Protein AF-A0A7S1JRA8-F1 (afdb_monomer_lite)

Sequence (112 aa):
TKVAANHQHPHSRFDPGNRASLDKGISKVRKALVGFFNQFYSANAIKLSLIGPFPLDKLQKWVVQYFSPIPNRQIPLTHSYPVTPYEFGTLGIRYDVVPALKDVNRMLLYFP

Secondary structure (DSSP, 8-state):
--TTS-TTSGGGS--S--HHHH-S-HHHHHHHHHHHHHHH--GGG-------SS-HHHHHHHHHHHHTTS------S----SS-SS-GGG-S-------SSS----------

Structure (mmCIF, N/CA/C/O backbone):
data_AF-A0A7S1JRA8-F1
#
_entry.id   AF-A0A7S1JRA8-F1
#
loop_
_atom_site.group_PDB
_atom_site.id
_atom_site.type_symbol
_atom_site.label_atom_id
_atom_site.label_alt_id
_atom_site.label_comp_id
_atom_site.label_asym_id
_atom_site.label_entity_id
_atom_site.label_seq_id
_atom_site.pdbx_PDB_ins_code
_atom_site.Cartn_x
_atom_site.Cartn_y
_atom_site.Cartn_z
_atom_site.occupancy
_atom_site.B_iso_or_equiv
_atom_site.auth_seq_id
_atom_site.auth_comp_id
_atom_site.auth_asym_id
_atom_site.auth_atom_id
_atom_site.pdbx_PDB_model_num
ATOM 1 N N . THR A 1 1 ? 1.605 -6.642 -21.116 1.00 60.78 1 THR A N 1
ATOM 2 C CA . THR A 1 1 ? 0.638 -5.692 -20.525 1.00 60.78 1 THR A CA 1
ATOM 3 C C . THR A 1 1 ? 1.340 -4.542 -19.816 1.00 60.78 1 THR A C 1
ATOM 5 O O . THR A 1 1 ? 1.264 -3.448 -20.339 1.00 60.78 1 THR A O 1
ATOM 8 N N . LYS A 1 2 ? 2.119 -4.733 -18.737 1.00 75.38 2 LYS A N 1
ATOM 9 C CA . LYS A 1 2 ? 2.862 -3.607 -18.110 1.00 75.38 2 LYS A CA 1
ATOM 10 C C . LYS A 1 2 ? 3.993 -3.014 -18.960 1.00 75.38 2 LYS A C 1
ATOM 12 O O . LYS A 1 2 ? 4.089 -1.804 -19.071 1.00 75.38 2 LYS A O 1
ATOM 17 N N . VAL A 1 3 ? 4.805 -3.864 -19.595 1.00 73.75 3 VAL A N 1
ATOM 18 C CA . VAL A 1 3 ? 5.930 -3.437 -20.460 1.00 73.75 3 VAL A CA 1
ATOM 19 C C . VAL A 1 3 ? 5.454 -2.662 -21.696 1.00 73.75 3 VAL A C 1
ATOM 21 O O . VAL A 1 3 ? 6.184 -1.849 -22.235 1.00 73.75 3 VAL A O 1
ATOM 24 N N . ALA A 1 4 ? 4.217 -2.906 -22.130 1.00 78.31 4 ALA A N 1
ATOM 25 C CA . ALA A 1 4 ? 3.603 -2.219 -23.264 1.00 78.31 4 ALA A CA 1
ATOM 26 C C . ALA A 1 4 ? 2.931 -0.891 -22.871 1.00 78.31 4 ALA A C 1
ATOM 28 O O . ALA A 1 4 ? 2.450 -0.171 -23.740 1.00 78.31 4 ALA A O 1
ATOM 29 N N . ALA A 1 5 ? 2.841 -0.591 -21.571 1.00 86.12 5 ALA A N 1
ATOM 30 C CA . ALA A 1 5 ? 2.236 0.641 -21.093 1.00 86.12 5 ALA A CA 1
ATOM 31 C C . ALA A 1 5 ? 3.225 1.809 -21.205 1.00 86.12 5 ALA A C 1
ATOM 33 O O . ALA A 1 5 ? 4.438 1.606 -21.131 1.00 86.12 5 ALA A O 1
ATOM 34 N N . ASN A 1 6 ? 2.714 3.036 -21.314 1.00 88.50 6 ASN A N 1
ATOM 35 C CA . ASN A 1 6 ? 3.531 4.248 -21.319 1.00 88.50 6 ASN A CA 1
ATOM 36 C C . ASN A 1 6 ? 4.479 4.258 -20.097 1.00 88.50 6 ASN A C 1
ATOM 38 O O . ASN A 1 6 ? 4.038 4.162 -18.948 1.00 88.50 6 ASN A O 1
ATOM 42 N N . HIS A 1 7 ? 5.790 4.386 -20.342 1.00 88.88 7 HIS A N 1
ATOM 43 C CA . HIS A 1 7 ? 6.832 4.365 -19.306 1.00 88.88 7 HIS A CA 1
ATOM 44 C C . HIS A 1 7 ? 6.720 5.526 -18.302 1.00 88.88 7 HIS A C 1
ATOM 46 O O . HIS A 1 7 ? 7.230 5.432 -17.185 1.00 88.88 7 HIS A O 1
ATOM 52 N N . GLN A 1 8 ? 6.043 6.616 -18.671 1.00 89.81 8 GLN A N 1
ATOM 53 C CA . GLN A 1 8 ? 5.739 7.728 -17.768 1.00 89.81 8 GLN A CA 1
ATOM 54 C C . GLN A 1 8 ? 4.558 7.417 -16.837 1.00 89.81 8 GLN A C 1
ATOM 56 O O . GLN A 1 8 ? 4.443 8.014 -15.764 1.00 89.81 8 GLN A O 1
ATOM 61 N N . HIS A 1 9 ? 3.698 6.460 -17.197 1.00 90.62 9 HIS A N 1
ATOM 62 C CA . HIS A 1 9 ? 2.589 6.035 -16.354 1.00 90.62 9 HIS A CA 1
ATOM 63 C C . HIS A 1 9 ? 3.058 5.007 -15.303 1.00 90.62 9 HIS A C 1
ATOM 65 O O . HIS A 1 9 ? 3.733 4.035 -15.658 1.00 90.62 9 HIS A O 1
ATOM 71 N N . PRO A 1 10 ? 2.663 5.114 -14.016 1.00 91.06 10 PRO A N 1
ATOM 72 C CA . PRO A 1 10 ? 3.104 4.184 -12.967 1.00 91.06 10 PRO A CA 1
ATOM 73 C C . PRO A 1 10 ? 2.745 2.715 -13.195 1.00 91.06 10 PRO A C 1
ATOM 75 O O . PRO A 1 10 ? 3.404 1.840 -12.643 1.00 91.06 10 PRO A O 1
ATOM 78 N N . HIS A 1 11 ? 1.749 2.425 -14.037 1.00 89.56 11 HIS A N 1
ATOM 79 C CA . HIS A 1 11 ? 1.409 1.053 -14.432 1.00 89.56 11 HIS A CA 1
ATOM 80 C C . HIS A 1 11 ? 2.587 0.298 -15.075 1.00 89.56 11 HIS A C 1
ATOM 82 O O . HIS A 1 11 ? 2.652 -0.924 -14.965 1.00 89.56 11 HIS A O 1
ATOM 88 N N . SER A 1 12 ? 3.538 0.998 -15.701 1.00 90.50 12 SER A N 1
ATOM 89 C CA . SER A 1 12 ? 4.734 0.383 -16.298 1.00 90.50 12 SER A CA 1
ATOM 90 C C . SER A 1 12 ? 5.765 -0.106 -15.267 1.00 90.50 12 SER A C 1
ATOM 92 O O . SER A 1 12 ? 6.668 -0.869 -15.611 1.00 90.50 12 SER A O 1
ATOM 94 N N . ARG A 1 13 ? 5.645 0.294 -13.990 1.00 90.62 13 ARG A N 1
ATOM 95 C CA . ARG A 1 13 ? 6.622 -0.035 -12.941 1.00 90.62 13 ARG A CA 1
ATOM 96 C C . ARG A 1 13 ? 6.632 -1.526 -12.594 1.00 90.62 13 ARG A C 1
ATOM 98 O O . ARG A 1 13 ? 5.609 -2.219 -12.645 1.00 90.62 13 ARG A O 1
ATOM 105 N N . PHE A 1 14 ? 7.810 -1.997 -12.184 1.00 90.31 14 PHE A N 1
ATOM 106 C CA . PHE A 1 14 ? 8.015 -3.322 -11.607 1.00 90.31 14 PHE A CA 1
ATOM 107 C C . PHE A 1 14 ? 7.796 -3.281 -10.089 1.00 90.31 14 PHE A C 1
ATOM 109 O O . PHE A 1 14 ? 8.706 -2.961 -9.327 1.00 90.31 14 PHE A O 1
ATOM 116 N N . ASP A 1 15 ? 6.575 -3.596 -9.664 1.00 88.50 15 ASP A N 1
ATOM 117 C CA . ASP A 1 15 ? 6.153 -3.478 -8.260 1.00 88.50 15 ASP A CA 1
ATOM 118 C C . ASP A 1 15 ? 6.759 -4.517 -7.302 1.00 88.50 15 ASP A C 1
ATOM 120 O O . ASP A 1 15 ? 7.060 -4.138 -6.171 1.00 88.50 15 ASP A O 1
ATOM 124 N N . PRO A 1 16 ? 6.961 -5.800 -7.685 1.00 89.62 16 PRO A N 1
ATOM 125 C CA . PRO A 1 16 ? 7.440 -6.812 -6.740 1.00 89.62 16 PRO A CA 1
ATOM 126 C C . PRO A 1 16 ? 8.809 -6.491 -6.129 1.00 89.62 16 PRO A C 1
ATOM 128 O O . PRO A 1 16 ? 9.096 -6.889 -5.003 1.00 89.62 16 PRO A O 1
ATOM 131 N N . GLY A 1 17 ? 9.657 -5.777 -6.875 1.00 90.94 17 GLY A N 1
ATOM 132 C CA . GLY A 1 17 ? 11.047 -5.550 -6.503 1.00 90.94 17 GLY A CA 1
ATOM 133 C C . GLY A 1 17 ? 11.897 -6.826 -6.558 1.00 90.94 17 GLY A C 1
ATOM 134 O O . GLY A 1 17 ? 11.420 -7.936 -6.787 1.00 90.94 17 GLY A O 1
ATOM 135 N N . ASN A 1 18 ? 13.207 -6.657 -6.425 1.00 92.56 18 ASN A N 1
ATOM 136 C CA . ASN A 1 18 ? 14.185 -7.734 -6.322 1.00 92.56 18 ASN A CA 1
ATOM 137 C C . ASN A 1 18 ? 15.463 -7.206 -5.650 1.00 92.56 18 ASN A C 1
ATOM 139 O O . ASN A 1 18 ? 15.555 -6.032 -5.280 1.00 92.56 18 ASN A O 1
ATOM 143 N N . ARG A 1 19 ? 16.483 -8.063 -5.516 1.00 90.56 19 ARG A N 1
ATOM 144 C CA . ARG A 1 19 ? 17.777 -7.639 -4.974 1.00 90.56 19 ARG A CA 1
ATOM 145 C C . ARG A 1 19 ? 18.364 -6.461 -5.758 1.00 90.56 19 ARG A C 1
ATOM 147 O O . ARG A 1 19 ? 18.797 -5.505 -5.143 1.00 90.56 19 ARG A O 1
ATOM 154 N N . ALA A 1 20 ? 18.328 -6.460 -7.088 1.00 91.00 20 ALA A N 1
ATOM 155 C CA . ALA A 1 20 ? 18.898 -5.364 -7.879 1.00 91.00 20 ALA A CA 1
ATOM 156 C C . ALA A 1 20 ? 18.181 -4.010 -7.666 1.00 91.00 20 ALA A C 1
ATOM 158 O O . ALA A 1 20 ? 18.823 -2.951 -7.698 1.00 91.00 20 ALA A O 1
ATOM 159 N N . SER A 1 21 ? 16.864 -4.022 -7.426 1.00 89.56 21 SER A N 1
ATOM 160 C CA . SER A 1 21 ? 16.086 -2.809 -7.154 1.00 89.56 21 SER A CA 1
ATOM 161 C C . SER A 1 21 ? 16.219 -2.325 -5.706 1.00 89.56 21 SER A C 1
ATOM 163 O O . SER A 1 21 ? 16.107 -1.123 -5.471 1.00 89.56 21 SER A O 1
ATOM 165 N N . LEU A 1 22 ? 16.481 -3.227 -4.752 1.00 89.75 22 LEU A N 1
ATOM 166 C CA . LEU A 1 22 ? 16.502 -2.929 -3.312 1.00 89.75 22 LEU A CA 1
ATOM 167 C C . LEU A 1 22 ? 17.909 -2.881 -2.689 1.00 89.75 22 LEU A C 1
ATOM 169 O O . LEU A 1 22 ? 18.087 -2.234 -1.663 1.00 89.75 22 LEU A O 1
ATOM 173 N N . ASP A 1 23 ? 18.928 -3.492 -3.293 1.00 86.88 23 ASP A N 1
ATOM 174 C CA . ASP A 1 23 ? 20.312 -3.528 -2.791 1.00 86.88 23 ASP A CA 1
ATOM 175 C C . ASP A 1 23 ? 21.055 -2.229 -3.149 1.00 86.88 23 ASP A C 1
ATOM 177 O O . ASP A 1 23 ? 21.970 -2.182 -3.970 1.00 86.88 23 ASP A O 1
ATOM 181 N N . LYS A 1 24 ? 20.575 -1.116 -2.582 1.00 85.31 24 LYS A N 1
ATOM 182 C CA . LYS A 1 24 ? 21.125 0.240 -2.768 1.00 85.31 24 LYS A CA 1
ATOM 183 C C . LYS A 1 24 ? 21.922 0.722 -1.548 1.00 85.31 24 LYS A C 1
ATOM 185 O O . LYS A 1 24 ? 22.235 1.908 -1.446 1.00 85.31 24 LYS A O 1
ATOM 190 N N . GLY A 1 25 ? 22.245 -0.186 -0.627 1.00 90.25 25 GLY A N 1
ATOM 191 C CA . GLY A 1 25 ? 22.865 0.101 0.666 1.00 90.25 25 GLY A CA 1
ATOM 192 C C . GLY A 1 25 ? 21.837 0.358 1.772 1.00 90.25 25 GLY A C 1
ATOM 193 O O . GLY A 1 25 ? 20.878 1.116 1.601 1.00 90.25 25 GLY A O 1
ATOM 194 N N . ILE A 1 26 ? 22.061 -0.253 2.938 1.00 90.56 26 ILE A N 1
ATOM 195 C CA . ILE A 1 26 ? 21.066 -0.352 4.019 1.00 90.56 26 ILE A CA 1
ATOM 196 C C . ILE A 1 26 ? 20.568 1.012 4.525 1.00 90.56 26 ILE A C 1
ATOM 198 O O . ILE A 1 26 ? 19.378 1.188 4.774 1.00 90.56 26 ILE A O 1
ATOM 202 N N . SER A 1 27 ? 21.455 2.011 4.597 1.00 92.94 27 SER A N 1
ATOM 203 C CA . SER A 1 27 ? 21.109 3.373 5.025 1.00 92.94 27 SER A CA 1
ATOM 204 C C . SER A 1 27 ? 20.175 4.074 4.029 1.00 92.94 27 SER A C 1
ATOM 206 O O . SER A 1 27 ? 19.176 4.677 4.428 1.00 92.94 27 SER A O 1
ATOM 208 N N . LYS A 1 28 ? 20.433 3.935 2.718 1.00 93.25 28 LYS A N 1
ATOM 209 C CA . LYS A 1 28 ? 19.590 4.534 1.669 1.00 93.25 28 LYS A CA 1
ATOM 210 C C . LYS A 1 28 ? 18.207 3.892 1.639 1.00 93.25 28 LYS A C 1
ATOM 212 O O . LYS A 1 28 ? 17.209 4.608 1.587 1.00 93.25 28 LYS A O 1
ATOM 217 N N . VAL A 1 29 ? 18.149 2.564 1.741 1.00 93.38 29 VAL A N 1
ATOM 218 C CA . VAL A 1 29 ? 16.883 1.818 1.805 1.00 93.38 29 VAL A CA 1
ATOM 219 C C . VAL A 1 29 ? 16.084 2.224 3.038 1.00 93.38 29 VAL A C 1
ATOM 221 O O . VAL A 1 29 ? 14.912 2.569 2.916 1.00 93.38 29 VAL A O 1
ATOM 224 N N . ARG A 1 30 ? 16.718 2.280 4.217 1.00 95.00 30 ARG A N 1
ATOM 225 C CA . ARG A 1 30 ? 16.055 2.724 5.450 1.00 95.00 30 ARG A CA 1
ATOM 226 C C . ARG A 1 30 ? 15.495 4.139 5.310 1.00 95.00 30 ARG A C 1
ATOM 228 O O . ARG A 1 30 ? 14.346 4.368 5.677 1.00 95.00 30 ARG A O 1
ATOM 235 N N . LYS A 1 31 ? 16.273 5.077 4.762 1.00 96.69 31 LYS A N 1
ATOM 236 C CA . LYS A 1 31 ? 15.816 6.456 4.535 1.00 96.69 31 LYS A CA 1
ATOM 237 C C . LYS A 1 31 ? 14.604 6.499 3.599 1.00 96.69 31 LYS A C 1
ATOM 239 O O . LYS A 1 31 ? 13.650 7.214 3.893 1.00 96.69 31 LYS A O 1
ATOM 244 N N . ALA A 1 32 ? 14.618 5.717 2.518 1.00 94.81 32 ALA A N 1
ATOM 245 C CA . ALA A 1 32 ? 13.493 5.620 1.591 1.00 94.81 32 ALA A CA 1
ATOM 246 C C . ALA A 1 32 ? 12.239 5.026 2.257 1.00 94.81 32 ALA A C 1
ATOM 248 O O . ALA A 1 32 ? 11.155 5.577 2.092 1.00 94.81 32 ALA A O 1
ATOM 249 N N . LEU A 1 33 ? 12.385 3.966 3.061 1.00 96.00 33 LEU A N 1
ATOM 250 C CA . LEU A 1 33 ? 11.278 3.350 3.803 1.00 96.00 33 LEU A CA 1
ATOM 251 C C . LEU A 1 33 ? 10.651 4.314 4.814 1.00 96.00 33 LEU A C 1
ATOM 253 O O . LEU A 1 33 ? 9.432 4.443 4.866 1.00 96.00 33 LEU A O 1
ATOM 257 N N . VAL A 1 3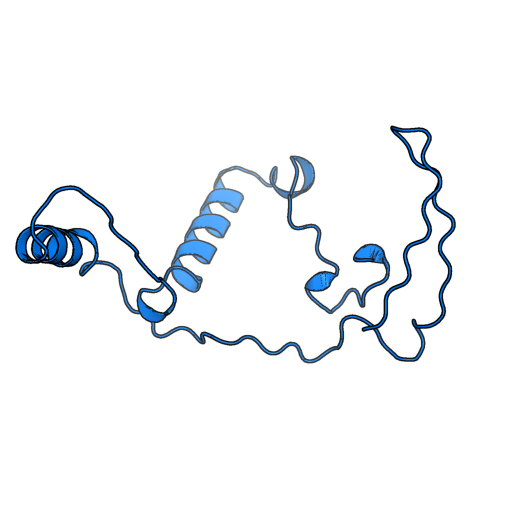4 ? 11.476 5.022 5.590 1.00 97.56 34 VAL A N 1
ATOM 258 C CA . VAL A 1 34 ? 10.991 6.028 6.548 1.00 97.56 34 VAL A CA 1
ATOM 259 C C . VAL A 1 34 ? 10.304 7.184 5.820 1.00 97.56 34 VAL A C 1
ATOM 261 O O . VAL A 1 34 ? 9.244 7.632 6.252 1.00 97.56 34 VAL A O 1
ATOM 264 N N . GLY A 1 35 ? 10.867 7.642 4.698 1.00 97.50 35 GLY A N 1
ATOM 265 C CA . GLY A 1 35 ? 10.241 8.658 3.850 1.00 97.50 35 GLY A CA 1
ATOM 266 C C . GLY A 1 35 ? 8.871 8.213 3.339 1.00 97.50 35 GLY A C 1
ATOM 267 O O . GLY A 1 35 ? 7.896 8.940 3.500 1.00 97.50 35 GLY A O 1
ATOM 268 N N . PHE A 1 36 ? 8.780 6.989 2.814 1.00 96.56 36 PHE A N 1
ATOM 269 C CA . PHE A 1 36 ? 7.528 6.406 2.336 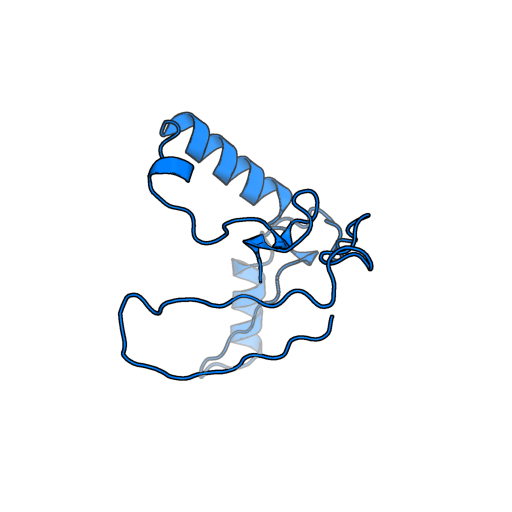1.00 96.56 36 PHE A CA 1
ATOM 270 C C . PHE A 1 36 ? 6.489 6.273 3.458 1.00 96.56 36 PHE A C 1
ATOM 272 O O . PHE A 1 36 ? 5.340 6.673 3.282 1.00 96.56 36 PHE A O 1
ATOM 279 N N . PHE A 1 37 ? 6.891 5.775 4.631 1.00 96.81 37 PHE A N 1
ATOM 280 C CA . PHE A 1 37 ? 6.019 5.685 5.804 1.00 96.81 37 PHE A CA 1
ATOM 281 C C . PHE A 1 37 ? 5.471 7.062 6.195 1.00 96.81 37 PHE A C 1
ATOM 283 O O . PHE A 1 37 ? 4.263 7.242 6.329 1.00 96.81 37 PHE A O 1
ATOM 290 N N . ASN A 1 38 ? 6.345 8.060 6.311 1.00 95.69 38 ASN A N 1
ATOM 291 C CA . ASN A 1 38 ? 5.934 9.412 6.676 1.00 95.69 38 ASN A CA 1
ATOM 292 C C . ASN A 1 38 ? 5.021 10.058 5.629 1.00 95.69 38 ASN A C 1
ATOM 294 O O . ASN A 1 38 ? 4.147 10.838 5.999 1.00 95.69 38 ASN A O 1
ATOM 298 N N . GLN A 1 39 ? 5.207 9.734 4.351 1.00 95.44 39 GLN A N 1
ATOM 299 C CA . GLN A 1 39 ? 4.415 10.291 3.261 1.00 95.44 39 GLN A CA 1
ATOM 300 C C . GLN A 1 39 ? 3.039 9.630 3.123 1.00 95.44 39 GLN A C 1
ATOM 302 O O . GLN A 1 39 ? 2.063 10.335 2.895 1.00 95.44 39 GLN A O 1
ATOM 307 N N . PHE A 1 40 ? 2.944 8.302 3.245 1.00 95.56 40 PHE A N 1
ATOM 308 C CA . PHE A 1 40 ? 1.736 7.565 2.849 1.00 95.56 40 PHE A CA 1
ATOM 309 C C . PHE A 1 40 ? 0.962 6.921 4.011 1.00 95.56 40 PHE A C 1
ATOM 311 O O . PHE A 1 40 ? -0.236 6.684 3.871 1.00 95.56 40 PHE A O 1
ATOM 318 N N . TYR A 1 41 ? 1.575 6.670 5.176 1.00 96.75 41 TYR A N 1
ATOM 319 C CA . TYR A 1 41 ? 0.883 6.047 6.321 1.00 96.75 41 TYR A CA 1
ATOM 320 C C . TYR A 1 41 ? 0.178 7.093 7.190 1.00 96.75 41 TYR A C 1
ATOM 322 O O . TYR A 1 41 ? 0.628 7.409 8.291 1.00 96.75 41 TYR A O 1
ATOM 330 N N . SER A 1 42 ? -0.922 7.652 6.690 1.00 97.69 42 SER A N 1
ATOM 331 C CA . SER A 1 42 ? -1.738 8.657 7.383 1.00 97.69 42 SER A CA 1
ATOM 332 C C . SER A 1 42 ? -3.083 8.087 7.835 1.00 97.69 42 SER A C 1
ATOM 334 O O . SER A 1 42 ? -3.700 7.327 7.090 1.00 97.69 42 SER A O 1
ATOM 336 N N . ALA A 1 43 ? -3.580 8.496 9.008 1.00 97.69 43 ALA A N 1
ATOM 337 C CA . ALA A 1 43 ? -4.851 8.005 9.555 1.00 97.69 43 ALA A CA 1
ATOM 338 C C . ALA A 1 43 ? -6.037 8.159 8.583 1.00 97.69 43 ALA A C 1
ATOM 340 O O . ALA A 1 43 ? -6.852 7.249 8.471 1.00 97.69 43 ALA A O 1
ATOM 341 N N . ASN A 1 44 ? -6.106 9.255 7.815 1.00 97.12 44 ASN A N 1
ATOM 342 C CA . ASN A 1 44 ? -7.183 9.473 6.842 1.00 97.12 44 ASN A CA 1
ATOM 343 C C . ASN A 1 44 ? -7.167 8.500 5.645 1.00 97.12 44 ASN A C 1
ATOM 345 O O . ASN A 1 44 ? -8.169 8.405 4.942 1.00 97.12 44 ASN A O 1
ATOM 349 N N . ALA A 1 45 ? -6.060 7.784 5.417 1.00 96.88 45 ALA A N 1
ATOM 350 C CA . ALA A 1 45 ? -5.902 6.794 4.350 1.00 96.88 45 ALA A CA 1
ATOM 351 C C . ALA A 1 45 ? -5.953 5.337 4.851 1.00 96.88 45 ALA A C 1
ATOM 353 O O . ALA A 1 45 ? -5.799 4.409 4.057 1.00 96.88 45 ALA A O 1
ATOM 354 N N . ILE A 1 46 ? -6.171 5.117 6.152 1.00 95.94 46 ILE A N 1
ATOM 355 C CA . ILE A 1 46 ? -6.194 3.785 6.768 1.00 95.94 46 ILE A CA 1
ATOM 356 C C . ILE A 1 46 ? -7.639 3.395 7.091 1.00 95.94 46 ILE A C 1
ATOM 358 O O . ILE A 1 46 ? -8.397 4.171 7.666 1.00 95.94 46 ILE A O 1
ATOM 362 N N . LYS A 1 47 ? -8.013 2.157 6.754 1.00 96.56 47 LYS A N 1
ATOM 363 C CA . LYS A 1 47 ? -9.270 1.525 7.180 1.00 96.56 47 LYS A CA 1
ATOM 364 C C . LYS A 1 47 ? -8.942 0.328 8.069 1.00 96.56 47 LYS A C 1
ATOM 366 O O . LYS A 1 47 ? -8.105 -0.491 7.697 1.00 96.56 47 LYS A O 1
ATOM 371 N N . LEU A 1 48 ? -9.597 0.228 9.222 1.00 96.44 48 LEU A N 1
ATOM 372 C CA . LEU A 1 48 ? -9.403 -0.846 10.198 1.00 96.44 48 LEU A CA 1
ATOM 373 C C . LEU A 1 48 ? -10.694 -1.658 10.339 1.00 96.44 48 LEU A C 1
ATOM 375 O O . LEU A 1 48 ? -11.769 -1.083 10.486 1.00 96.44 48 LEU A O 1
ATOM 379 N N . SER A 1 49 ? -10.574 -2.984 10.342 1.00 96.56 49 SER A N 1
ATOM 380 C CA . SER A 1 49 ? -11.638 -3.906 10.746 1.00 96.56 49 SER A CA 1
ATOM 381 C C . SER A 1 49 ? -11.119 -4.772 11.889 1.00 96.56 49 SER A C 1
ATOM 383 O O . SER A 1 49 ? -10.001 -5.283 11.811 1.00 96.56 49 SER A O 1
ATOM 385 N N . LEU A 1 50 ? -11.912 -4.918 12.951 1.00 96.38 50 LEU A N 1
ATOM 386 C CA . LEU A 1 50 ? -11.587 -5.739 14.113 1.00 96.38 50 LEU A CA 1
ATOM 387 C C . LEU A 1 50 ? -12.736 -6.712 14.373 1.00 96.38 50 LEU A C 1
ATOM 389 O O . LEU A 1 50 ? -13.878 -6.295 14.547 1.00 96.38 50 LEU A O 1
ATOM 393 N N . ILE A 1 51 ? -12.418 -8.003 14.418 1.00 97.12 51 ILE A N 1
ATOM 394 C CA . ILE A 1 51 ? -13.374 -9.080 14.685 1.00 97.12 51 ILE A CA 1
ATOM 395 C C . ILE A 1 51 ? -12.874 -9.854 15.901 1.00 97.12 51 ILE A C 1
ATOM 397 O O . ILE A 1 51 ? -11.698 -10.204 15.987 1.00 97.12 51 ILE A O 1
ATOM 401 N N . GLY A 1 52 ? -13.769 -10.129 16.842 1.00 96.12 52 GLY A N 1
ATOM 402 C CA . GLY A 1 52 ? -13.467 -10.949 18.007 1.00 96.12 52 GLY A CA 1
ATOM 403 C C . GLY A 1 52 ? -14.726 -11.266 18.810 1.00 96.12 52 GLY A C 1
ATOM 404 O O . GLY A 1 52 ? -15.748 -10.608 18.624 1.00 96.12 52 GLY A O 1
ATOM 405 N N . PRO A 1 53 ? -14.664 -12.240 19.731 1.00 97.44 53 PRO A N 1
ATOM 406 C CA . PRO A 1 53 ? -15.814 -12.693 20.517 1.00 97.44 53 PRO A CA 1
ATOM 407 C C . PRO A 1 53 ? -16.149 -11.744 21.685 1.00 97.44 53 PRO A C 1
ATOM 409 O O . PRO A 1 53 ? -16.681 -12.168 22.707 1.00 97.44 53 PRO A O 1
ATOM 412 N N . PHE A 1 54 ? -15.777 -10.465 21.584 1.00 97.75 54 PHE A N 1
ATOM 413 C CA . PHE A 1 54 ? -15.923 -9.486 22.656 1.00 97.75 54 PHE A CA 1
ATOM 414 C C . PHE A 1 54 ? -17.054 -8.499 22.353 1.00 97.75 54 PHE A C 1
ATOM 416 O O . PHE A 1 54 ? -17.297 -8.199 21.184 1.00 97.75 54 PHE A O 1
ATOM 423 N N . PRO A 1 55 ? -17.702 -7.932 23.387 1.00 98.25 55 PRO A N 1
ATOM 424 C CA . PRO A 1 55 ? -18.687 -6.872 23.201 1.00 98.25 55 PRO A CA 1
ATOM 425 C C . PRO A 1 55 ? -18.113 -5.671 22.441 1.00 98.25 55 PRO A C 1
ATOM 427 O O . PRO A 1 55 ? -16.935 -5.333 22.607 1.00 98.25 55 PRO A O 1
ATOM 430 N N . LEU A 1 56 ? -18.964 -4.984 21.674 1.00 98.00 56 LEU A N 1
ATOM 431 C CA . LEU A 1 56 ? -18.574 -3.830 20.854 1.00 98.00 56 LEU A CA 1
ATOM 432 C C . LEU A 1 56 ? -17.869 -2.740 21.667 1.00 98.00 56 LEU A C 1
ATOM 434 O O . LEU A 1 56 ? -16.836 -2.244 21.232 1.00 98.00 56 LEU A O 1
ATOM 438 N N . ASP A 1 57 ? -18.336 -2.447 22.881 1.00 98.00 57 ASP A N 1
ATOM 439 C CA . ASP A 1 57 ? -17.714 -1.442 23.753 1.00 98.00 57 ASP A CA 1
ATOM 440 C C . ASP A 1 57 ? -16.254 -1.766 24.077 1.00 98.00 57 ASP A C 1
ATOM 442 O O . ASP A 1 57 ? -15.402 -0.880 24.162 1.00 98.00 57 ASP A O 1
ATOM 446 N N . LYS A 1 58 ? -15.946 -3.054 24.256 1.00 98.06 58 LYS A N 1
ATOM 447 C CA . LYS A 1 58 ? -14.585 -3.507 24.543 1.00 98.06 58 LYS A CA 1
ATOM 448 C C . LYS A 1 58 ? -13.705 -3.373 23.303 1.00 98.06 58 LYS A C 1
ATOM 450 O O . LYS A 1 58 ? -12.591 -2.862 23.405 1.00 98.06 58 LYS A O 1
ATOM 455 N N . LEU A 1 59 ? -14.222 -3.778 22.143 1.00 98.25 59 LEU A N 1
ATOM 456 C CA . LEU A 1 59 ? -13.528 -3.631 20.863 1.00 98.25 59 LEU A CA 1
ATOM 457 C C . LEU A 1 59 ? -13.260 -2.153 20.548 1.00 98.25 59 LEU A C 1
ATOM 459 O O . LEU A 1 59 ? -12.134 -1.796 20.209 1.00 98.25 59 LEU A O 1
ATOM 463 N N . GLN A 1 60 ? -14.249 -1.280 20.745 1.00 97.75 60 GLN A N 1
ATOM 464 C CA . GLN A 1 60 ? -14.113 0.162 20.551 1.00 97.75 60 GLN A CA 1
ATOM 465 C C . GLN A 1 60 ? -13.050 0.759 21.477 1.00 97.75 60 GLN A C 1
ATOM 467 O O . GLN A 1 60 ? -12.197 1.511 21.006 1.00 97.75 60 GLN A O 1
ATOM 472 N N . LYS A 1 61 ? -13.054 0.410 22.773 1.00 98.12 61 LYS A N 1
ATOM 473 C CA . LYS A 1 61 ? -12.034 0.885 23.725 1.00 98.12 61 LYS A CA 1
ATOM 474 C C . LYS A 1 61 ? -10.621 0.539 23.264 1.00 98.12 61 LYS A C 1
ATOM 476 O O . LYS A 1 61 ? -9.749 1.402 23.296 1.00 98.12 61 LYS A O 1
ATOM 481 N N . TRP A 1 62 ? -10.402 -0.684 22.785 1.00 97.69 62 TRP A N 1
ATOM 482 C CA . TRP A 1 62 ? -9.106 -1.085 22.236 1.00 97.69 62 TRP A CA 1
ATOM 483 C C . TRP A 1 62 ? -8.750 -0.331 20.959 1.00 97.69 62 TRP A C 1
ATOM 485 O O . TRP A 1 62 ? -7.625 0.147 20.837 1.00 97.69 62 TRP A O 1
ATOM 495 N N . VAL A 1 63 ? -9.693 -0.176 20.027 1.00 97.50 63 VAL A N 1
ATOM 496 C CA . VAL A 1 63 ? -9.447 0.583 18.793 1.00 97.50 63 VAL A CA 1
ATOM 497 C C . VAL A 1 63 ? -9.030 2.017 19.118 1.00 97.50 63 VAL A C 1
ATOM 499 O O . VAL A 1 63 ? -8.013 2.486 18.610 1.00 97.50 63 VAL A O 1
ATOM 502 N N . VAL A 1 64 ? -9.752 2.690 20.016 1.00 97.56 64 VAL A N 1
ATOM 503 C CA . VAL A 1 64 ? -9.399 4.046 20.457 1.00 97.56 64 VAL A CA 1
ATOM 504 C C . VAL A 1 64 ? -8.019 4.054 21.114 1.00 97.56 64 VAL A C 1
ATOM 506 O O . VAL A 1 64 ? -7.176 4.858 20.728 1.00 97.56 64 VAL A O 1
ATOM 509 N N . GLN A 1 65 ? -7.750 3.144 22.051 1.00 97.69 65 GLN A N 1
ATOM 510 C CA . GLN A 1 65 ? -6.473 3.095 22.765 1.00 97.69 65 GLN A CA 1
ATOM 511 C C . GLN A 1 65 ? -5.271 2.891 21.830 1.00 97.69 65 GLN A C 1
ATOM 513 O O . GLN A 1 65 ? -4.258 3.569 21.986 1.00 97.69 65 GLN A O 1
ATOM 518 N N . TYR A 1 66 ? -5.362 1.961 20.876 1.00 97.50 66 TYR A N 1
ATOM 519 C CA . TYR A 1 66 ? -4.204 1.543 20.079 1.00 97.50 66 TYR A CA 1
ATOM 520 C C . TYR A 1 66 ? -4.055 2.287 18.749 1.00 97.50 66 TYR A C 1
ATOM 522 O O . TYR A 1 66 ? -2.936 2.400 18.252 1.00 97.50 66 TYR A O 1
ATOM 530 N N . PHE A 1 67 ? -5.144 2.803 18.170 1.00 97.38 67 PHE A N 1
ATOM 531 C CA . PHE A 1 67 ? -5.116 3.396 16.827 1.00 97.38 67 PHE A CA 1
ATOM 532 C C . PHE A 1 67 ? -5.352 4.912 16.809 1.00 97.38 67 PHE A C 1
ATOM 534 O O . PHE A 1 67 ? -4.970 5.549 15.829 1.00 97.38 67 PHE A O 1
ATOM 541 N N . SER A 1 68 ? -5.890 5.524 17.876 1.00 97.00 68 SER A N 1
ATOM 542 C CA . SER A 1 68 ? -5.980 6.996 17.954 1.00 97.00 68 SER A CA 1
ATOM 543 C C . SER A 1 68 ? -4.631 7.733 17.912 1.00 97.00 68 SER A C 1
ATOM 545 O O . SER A 1 68 ? -4.615 8.851 17.398 1.00 97.00 68 SER A O 1
ATOM 547 N N . PRO A 1 69 ? -3.488 7.152 18.349 1.00 97.50 69 PRO A N 1
ATOM 548 C CA . PRO A 1 69 ? -2.195 7.826 18.220 1.00 97.50 69 PRO A CA 1
ATOM 549 C C . PRO A 1 69 ? -1.663 7.915 16.781 1.00 97.50 69 PRO A C 1
ATOM 551 O O . PRO A 1 69 ? -0.639 8.562 16.555 1.00 97.50 69 PRO A O 1
ATOM 554 N N . ILE A 1 70 ? -2.295 7.252 15.802 1.00 97.25 70 ILE A N 1
ATOM 555 C CA . ILE A 1 70 ? -1.836 7.297 14.410 1.00 97.25 70 ILE A CA 1
ATOM 556 C C . ILE A 1 70 ? -2.042 8.720 13.865 1.00 97.25 70 ILE A C 1
ATOM 558 O O . ILE A 1 70 ? -3.168 9.220 13.857 1.00 97.25 70 ILE A O 1
ATOM 562 N N . PRO A 1 71 ? -0.987 9.384 13.361 1.00 97.19 71 PRO A N 1
ATOM 563 C CA . PRO A 1 71 ? -1.092 10.764 12.914 1.00 97.19 71 PRO A CA 1
ATOM 564 C C . PRO A 1 71 ? -1.963 10.888 11.661 1.00 97.19 71 PRO A C 1
ATOM 566 O O . PRO A 1 71 ? -1.781 10.171 10.671 1.00 97.19 71 PRO A O 1
ATOM 569 N N . ASN A 1 72 ? -2.868 11.866 11.675 1.00 97.56 72 ASN A N 1
ATOM 570 C CA . ASN A 1 72 ? -3.569 12.314 10.481 1.00 97.56 72 ASN A CA 1
ATOM 571 C C . ASN A 1 72 ? -2.759 13.419 9.789 1.00 97.56 72 ASN A C 1
ATOM 573 O O . ASN A 1 72 ? -2.762 14.569 10.220 1.00 97.56 72 ASN A O 1
ATOM 577 N N . ARG A 1 73 ? -2.076 13.060 8.703 1.00 96.75 73 ARG A N 1
ATOM 578 C CA . ARG A 1 73 ? -1.295 13.971 7.855 1.00 96.75 73 ARG A CA 1
ATOM 579 C C . ARG A 1 73 ? -2.109 14.574 6.703 1.00 96.75 73 ARG A C 1
ATOM 581 O O . ARG A 1 73 ? -1.533 15.269 5.879 1.00 96.75 73 ARG A O 1
ATOM 588 N N . GLN A 1 74 ? -3.418 14.300 6.641 1.00 96.19 74 GLN A N 1
ATOM 589 C CA . GLN A 1 74 ? -4.356 14.858 5.655 1.00 96.19 74 GLN A CA 1
ATOM 590 C C . GLN A 1 74 ? -3.896 14.669 4.201 1.00 96.19 74 GLN A C 1
ATOM 592 O O . GLN A 1 74 ? -3.954 15.581 3.380 1.00 96.19 74 GLN A O 1
ATOM 597 N N . ILE A 1 75 ? -3.413 13.467 3.880 1.00 95.94 75 ILE A N 1
ATOM 598 C CA . ILE A 1 75 ? -2.885 13.179 2.542 1.00 95.94 75 ILE A CA 1
ATOM 599 C C . ILE A 1 75 ? -4.022 13.068 1.511 1.00 95.94 75 ILE A C 1
ATOM 601 O O . I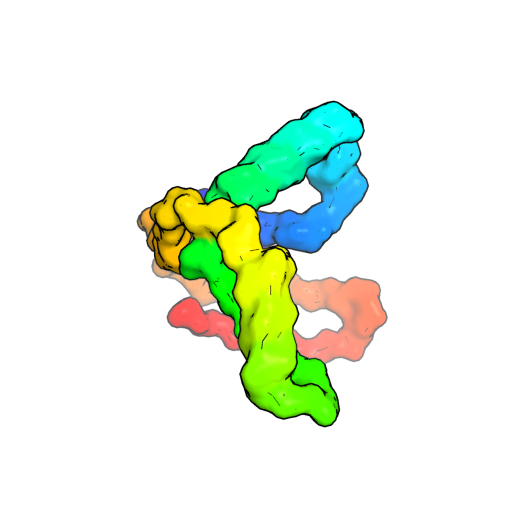LE A 1 75 ? -5.117 12.625 1.876 1.00 95.94 75 ILE A O 1
ATOM 605 N N . PRO A 1 76 ? -3.789 13.389 0.225 1.00 94.88 76 PRO A N 1
ATOM 606 C CA . PRO A 1 76 ? -4.762 13.133 -0.835 1.00 94.88 76 PRO A CA 1
ATOM 607 C C . PRO A 1 76 ? -5.092 11.636 -0.946 1.00 94.88 76 PRO A C 1
ATOM 609 O O . PRO A 1 76 ? -4.193 10.799 -1.010 1.00 94.88 76 PRO A O 1
ATOM 612 N N . LEU A 1 77 ? -6.383 11.290 -0.985 1.00 92.19 77 LEU A N 1
ATOM 613 C CA . LEU A 1 77 ? -6.838 9.892 -1.091 1.00 92.19 77 LEU A CA 1
ATOM 614 C C . LEU A 1 77 ? -6.936 9.392 -2.534 1.00 92.19 77 LEU A C 1
ATOM 616 O O . LEU A 1 77 ? -6.951 8.189 -2.781 1.00 92.19 77 LEU A O 1
ATOM 620 N N . THR A 1 78 ? -6.986 10.313 -3.489 1.00 88.56 78 THR A N 1
ATOM 621 C CA . THR A 1 78 ? -7.052 10.023 -4.918 1.00 88.56 78 THR A CA 1
ATOM 622 C C . THR A 1 78 ? -5.791 10.526 -5.593 1.00 88.56 78 THR A C 1
ATOM 624 O O . THR A 1 78 ? -5.367 11.657 -5.360 1.00 88.56 78 THR A O 1
ATOM 627 N N . HIS A 1 79 ? -5.226 9.700 -6.466 1.00 83.88 79 HIS A N 1
ATOM 628 C CA . HIS A 1 79 ? -4.127 10.088 -7.337 1.00 83.88 79 HIS A CA 1
ATOM 629 C C . HIS A 1 79 ? -4.650 10.110 -8.770 1.00 83.88 79 HIS A C 1
ATOM 631 O O . HIS A 1 79 ? -5.194 9.111 -9.238 1.00 83.88 79 HIS A O 1
ATOM 637 N N . SER A 1 80 ? -4.495 11.240 -9.455 1.00 85.56 80 SER A N 1
ATOM 638 C CA . SER A 1 80 ? -4.638 11.309 -10.905 1.00 85.56 80 SER A CA 1
ATOM 639 C C . SER A 1 80 ? -3.255 11.230 -11.542 1.00 85.56 80 SER A C 1
ATOM 641 O O . SER A 1 80 ? -2.273 11.752 -11.008 1.00 85.56 80 SER A O 1
ATOM 643 N N . TYR A 1 81 ? -3.174 10.555 -12.684 1.00 86.25 81 TYR A N 1
ATOM 644 C CA . TYR A 1 81 ? -1.966 10.520 -13.494 1.00 86.25 81 TYR A CA 1
ATOM 645 C C . TYR A 1 81 ? -2.222 11.308 -14.778 1.00 86.25 81 TYR A C 1
ATOM 647 O O . TYR A 1 81 ? -3.283 11.145 -15.378 1.00 86.25 81 TYR A O 1
ATOM 655 N N . PRO A 1 82 ? -1.286 12.176 -15.197 1.00 85.44 82 PRO A N 1
ATOM 656 C CA . PRO A 1 82 ? -1.497 13.073 -16.334 1.00 85.44 82 PRO A CA 1
ATOM 657 C C . PRO A 1 82 ? -1.447 12.355 -17.690 1.00 85.44 82 PRO A C 1
ATOM 659 O O . PRO A 1 82 ? -1.783 12.948 -18.707 1.00 85.44 82 PRO A O 1
ATOM 662 N N . VAL A 1 83 ? -1.009 11.095 -17.706 1.00 88.94 83 VAL A N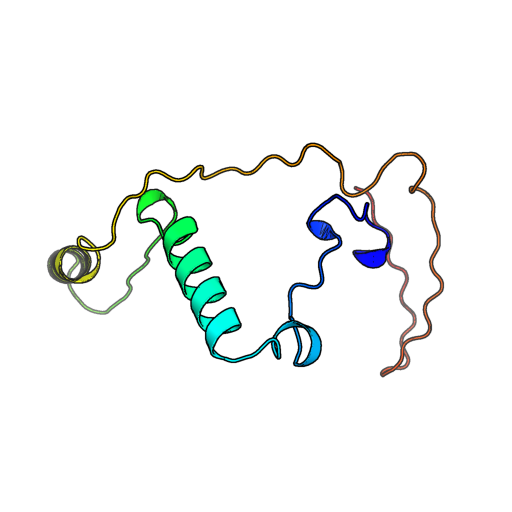 1
ATOM 663 C CA . VAL A 1 83 ? -0.855 10.264 -18.902 1.00 88.94 83 VAL A CA 1
ATOM 664 C C . VAL A 1 83 ? -1.699 9.005 -18.761 1.00 88.94 83 VAL A C 1
ATOM 666 O O . VAL A 1 83 ? -1.864 8.493 -17.653 1.00 88.94 83 VAL A O 1
ATOM 669 N N . THR A 1 84 ? -2.223 8.484 -19.866 1.00 88.19 84 THR A N 1
ATOM 670 C CA . THR A 1 84 ? -2.910 7.190 -19.868 1.00 88.19 84 THR A CA 1
ATOM 671 C C . THR A 1 84 ? -1.889 6.050 -19.945 1.00 88.19 84 THR A C 1
ATOM 673 O O . THR A 1 84 ? -0.797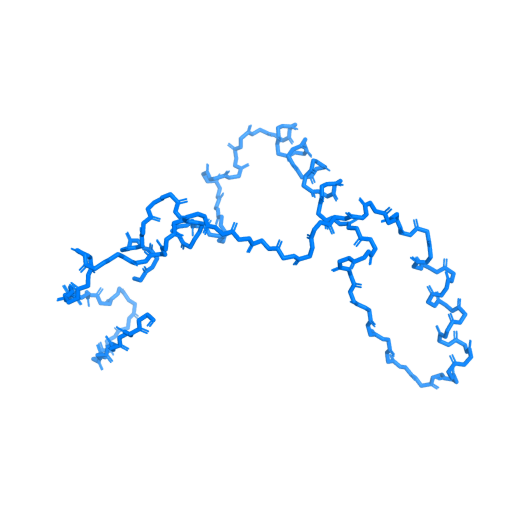 6.217 -20.491 1.00 88.19 84 THR A O 1
ATOM 676 N N . PRO A 1 85 ? -2.199 4.860 -19.397 1.00 88.06 85 PRO A N 1
ATOM 677 C CA . PRO A 1 85 ? -1.314 3.705 -19.523 1.00 88.06 85 PRO A CA 1
ATOM 678 C C . PRO A 1 85 ? -1.163 3.236 -20.974 1.00 88.06 85 PRO A C 1
ATOM 680 O O . PRO A 1 85 ? -0.102 2.727 -21.322 1.00 88.06 85 PRO A O 1
ATOM 683 N N . TYR A 1 86 ? -2.190 3.410 -21.808 1.00 88.50 86 TYR A N 1
ATOM 684 C CA . TYR A 1 86 ? -2.179 3.060 -23.226 1.00 88.50 86 TYR A CA 1
ATOM 685 C C . TYR A 1 86 ? -2.699 4.249 -24.037 1.00 88.50 86 TYR A C 1
ATOM 687 O O . TYR A 1 86 ? -3.678 4.890 -23.648 1.00 88.50 86 TYR A O 1
ATOM 695 N N . GLU A 1 87 ? -2.026 4.558 -25.137 1.00 82.50 87 GLU A N 1
ATOM 696 C CA . GLU A 1 87 ? -2.364 5.657 -26.042 1.00 82.50 87 GLU A CA 1
ATOM 697 C C . GLU A 1 87 ? -2.894 5.064 -27.346 1.00 82.50 87 GLU A C 1
ATOM 699 O O . GLU A 1 87 ? -2.571 3.928 -27.679 1.00 82.50 87 GLU A O 1
ATOM 704 N N . PHE A 1 88 ? -3.681 5.814 -28.122 1.00 76.94 88 PHE A N 1
ATOM 705 C CA . PHE A 1 88 ? -4.255 5.301 -29.375 1.00 76.94 88 PHE A CA 1
ATOM 706 C C . PHE A 1 88 ? -3.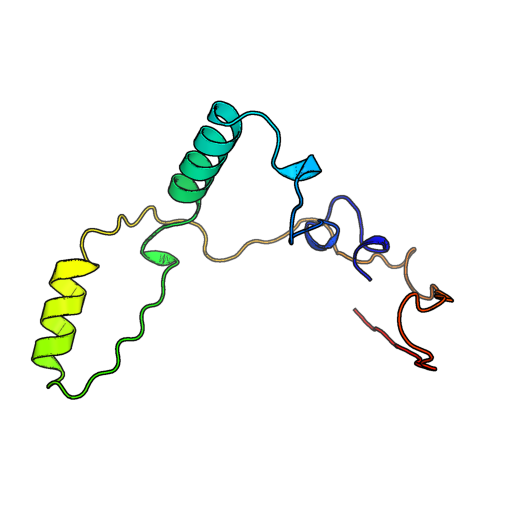203 4.720 -30.336 1.00 76.94 88 PHE A C 1
ATOM 708 O O . PHE A 1 88 ? -3.464 3.712 -30.985 1.00 76.94 88 PHE A O 1
ATOM 715 N N . GLY A 1 89 ? -1.996 5.299 -30.375 1.00 75.06 89 GLY A N 1
ATOM 716 C CA . GLY A 1 89 ? -0.877 4.804 -31.186 1.00 75.06 89 GLY A CA 1
ATOM 717 C C . GLY A 1 89 ? -0.232 3.504 -30.687 1.00 75.06 89 GLY A C 1
ATOM 718 O O . GLY A 1 89 ? 0.607 2.943 -31.386 1.00 75.06 89 GLY A O 1
ATOM 719 N N . THR A 1 90 ? -0.604 3.015 -29.500 1.00 76.31 90 THR A N 1
ATOM 720 C CA . THR A 1 90 ? -0.091 1.770 -28.904 1.00 76.31 90 THR A CA 1
ATOM 721 C C . THR A 1 90 ? -1.162 0.679 -28.766 1.00 76.31 90 THR A C 1
ATOM 723 O O . THR A 1 90 ? -0.921 -0.354 -28.137 1.00 76.31 90 THR A O 1
ATOM 726 N N . LEU A 1 91 ? -2.338 0.875 -29.376 1.00 84.38 91 LEU A N 1
ATOM 727 C CA . LEU A 1 91 ? -3.417 -0.117 -29.438 1.00 84.38 91 LEU A CA 1
ATOM 728 C C . LEU A 1 91 ? -3.283 -1.037 -30.662 1.00 84.38 91 LEU A C 1
ATOM 730 O O . LEU A 1 91 ? -2.533 -0.763 -31.593 1.00 84.38 91 LEU A O 1
ATOM 734 N N . GLY A 1 92 ? -4.016 -2.155 -30.660 1.00 85.00 92 GLY A N 1
ATOM 735 C CA . GLY A 1 92 ? -4.012 -3.116 -31.773 1.00 85.00 92 GLY A CA 1
ATOM 736 C C . GLY A 1 92 ? -2.727 -3.945 -31.898 1.00 85.00 92 GLY A C 1
ATOM 737 O O . GLY A 1 92 ? -2.538 -4.642 -32.891 1.00 85.00 92 GLY A O 1
ATOM 738 N N . ILE A 1 93 ? -1.846 -3.892 -30.895 1.00 85.44 93 ILE A N 1
ATOM 739 C CA . ILE A 1 93 ? -0.594 -4.650 -30.884 1.00 85.44 93 ILE A CA 1
ATOM 740 C C . ILE A 1 93 ? -0.866 -6.105 -30.494 1.00 85.44 93 ILE A C 1
ATOM 742 O O . ILE A 1 93 ? -1.488 -6.390 -29.468 1.00 85.44 93 ILE A O 1
ATOM 746 N N . ARG A 1 94 ? -0.330 -7.032 -31.289 1.00 89.56 94 ARG A N 1
ATOM 747 C CA . ARG A 1 94 ? -0.284 -8.461 -30.974 1.00 89.56 94 ARG A CA 1
ATOM 748 C C . ARG A 1 94 ? 1.080 -8.823 -30.392 1.00 89.56 94 ARG A C 1
ATOM 750 O O . ARG A 1 94 ? 2.109 -8.455 -30.947 1.00 89.56 94 ARG A O 1
ATOM 757 N N . TYR A 1 95 ? 1.070 -9.589 -29.304 1.00 88.25 95 TYR A N 1
ATOM 758 C CA . TYR A 1 95 ? 2.270 -10.182 -28.720 1.00 88.25 95 TYR A CA 1
ATOM 759 C C . TYR A 1 95 ? 2.167 -11.701 -28.774 1.00 88.25 95 TYR A C 1
ATOM 761 O O . TYR A 1 95 ? 1.288 -12.281 -28.137 1.00 88.25 95 TYR A O 1
ATOM 769 N N . ASP A 1 96 ? 3.090 -12.335 -29.487 1.00 90.94 96 ASP A N 1
ATOM 770 C CA . ASP A 1 96 ? 3.272 -13.781 -29.446 1.00 90.94 96 ASP A CA 1
ATOM 771 C C . ASP A 1 96 ? 4.343 -14.098 -28.390 1.00 90.94 96 ASP A C 1
ATOM 773 O O . ASP A 1 96 ? 5.490 -13.662 -28.486 1.00 90.94 96 ASP A O 1
ATOM 777 N N . VAL A 1 97 ? 3.942 -14.793 -27.322 1.00 89.38 97 VAL A N 1
ATOM 778 C CA . VAL A 1 97 ? 4.783 -15.042 -26.142 1.00 89.38 97 VAL A CA 1
ATOM 779 C C . VAL A 1 97 ? 5.001 -16.538 -25.980 1.00 89.38 97 VAL A C 1
ATOM 781 O O . VAL A 1 97 ? 4.038 -17.291 -25.869 1.00 89.38 97 VAL A O 1
ATOM 784 N N . VAL A 1 98 ? 6.265 -16.954 -25.897 1.00 90.88 98 VAL A N 1
ATOM 785 C CA . VAL A 1 98 ? 6.641 -18.341 -25.593 1.00 90.88 98 VAL A CA 1
ATOM 786 C C . VAL A 1 98 ? 6.594 -18.555 -24.072 1.00 90.88 98 VAL A C 1
ATOM 788 O O . VAL A 1 98 ? 7.343 -17.892 -23.347 1.00 90.88 98 VAL A O 1
ATOM 791 N N . PRO A 1 99 ? 5.729 -19.442 -23.544 1.00 87.62 99 PRO A N 1
ATOM 792 C CA . PRO A 1 99 ? 5.655 -19.692 -22.107 1.00 87.62 99 PRO A CA 1
ATOM 793 C C . PRO A 1 99 ? 6.916 -20.402 -21.592 1.00 87.62 99 PRO A C 1
ATOM 795 O O . PRO A 1 99 ? 7.308 -21.440 -22.110 1.00 87.62 99 PRO A O 1
ATOM 798 N N . ALA A 1 100 ? 7.531 -19.880 -20.527 1.00 83.88 100 ALA A N 1
ATOM 799 C CA . ALA A 1 100 ? 8.805 -20.409 -20.025 1.00 83.88 100 ALA A CA 1
ATOM 800 C C . ALA A 1 100 ? 8.687 -21.646 -19.109 1.00 83.88 100 ALA A C 1
ATOM 802 O O . ALA A 1 100 ? 9.675 -22.339 -18.900 1.00 83.88 100 ALA A O 1
ATOM 803 N N . LEU A 1 101 ? 7.519 -21.899 -18.504 1.00 85.31 101 LEU A N 1
ATOM 804 C CA . LEU A 1 101 ? 7.384 -22.870 -17.399 1.00 85.31 101 LEU A CA 1
ATOM 805 C C . LEU A 1 101 ? 6.294 -23.929 -17.597 1.00 85.31 101 LEU A C 1
ATOM 807 O O . LEU A 1 101 ? 6.260 -24.904 -16.852 1.00 85.31 101 LEU A O 1
ATOM 811 N N . LYS A 1 102 ? 5.357 -23.725 -18.525 1.00 84.81 102 LYS A N 1
ATOM 812 C CA . LYS A 1 102 ? 4.225 -24.633 -18.747 1.00 84.81 102 LYS A CA 1
ATOM 813 C C . LYS A 1 102 ? 3.884 -24.674 -20.222 1.00 84.81 102 LYS A C 1
ATOM 815 O O . LYS A 1 102 ? 3.876 -23.625 -20.855 1.00 84.81 102 LYS A O 1
ATOM 820 N N . ASP A 1 103 ? 3.519 -25.847 -20.715 1.00 89.94 103 ASP A N 1
ATOM 821 C CA . ASP A 1 103 ? 2.926 -25.986 -22.038 1.00 89.94 103 ASP A CA 1
ATOM 822 C C . ASP A 1 103 ? 1.457 -25.540 -21.979 1.00 89.94 103 ASP A C 1
ATOM 824 O O . ASP A 1 103 ? 0.610 -26.193 -21.364 1.00 89.94 103 ASP A O 1
ATOM 828 N N . VAL A 1 104 ? 1.183 -24.338 -22.486 1.00 89.81 104 VAL A N 1
ATOM 829 C CA . VAL A 1 104 ? -0.137 -23.704 -22.427 1.00 89.81 104 VAL A CA 1
ATOM 830 C C . VAL A 1 104 ? -0.417 -22.927 -23.704 1.00 89.81 104 VAL A C 1
ATOM 832 O O . VAL A 1 104 ? 0.347 -22.046 -24.086 1.00 89.81 104 VAL A O 1
ATOM 835 N N . ASN A 1 105 ? -1.590 -23.168 -24.287 1.00 91.44 105 ASN A N 1
ATOM 836 C CA . ASN A 1 105 ? -2.122 -22.387 -25.399 1.00 91.44 105 ASN A CA 1
ATOM 837 C C . ASN A 1 105 ? -3.203 -21.444 -24.872 1.00 91.44 105 ASN A C 1
ATOM 839 O O . ASN A 1 105 ? -4.272 -21.885 -24.450 1.00 91.44 105 ASN A O 1
ATOM 843 N N . ARG A 1 106 ? -2.913 -20.140 -24.836 1.00 90.88 106 ARG A N 1
ATOM 844 C CA . ARG A 1 106 ? -3.845 -19.115 -24.343 1.00 90.88 106 ARG A CA 1
ATOM 845 C C . ARG A 1 106 ? -3.806 -17.874 -25.221 1.00 90.88 106 ARG A C 1
ATOM 847 O O . ARG A 1 106 ? -2.732 -17.390 -25.557 1.00 90.88 106 ARG A O 1
ATOM 854 N N . MET A 1 107 ? -4.986 -17.330 -25.506 1.00 92.94 107 MET A N 1
ATOM 855 C CA . MET A 1 107 ? -5.165 -16.014 -26.113 1.00 92.94 107 MET A CA 1
ATOM 856 C C . MET A 1 107 ? -5.741 -15.065 -25.062 1.00 92.94 107 MET A C 1
ATOM 858 O O . MET A 1 107 ? -6.718 -15.396 -24.394 1.00 92.94 107 MET A O 1
ATOM 862 N N . LEU A 1 108 ? -5.121 -13.896 -24.906 1.00 90.56 108 LEU A N 1
ATOM 863 C CA . LEU A 1 108 ? -5.599 -12.834 -24.025 1.00 90.56 108 LEU A CA 1
ATOM 864 C C . LEU A 1 108 ? -5.949 -11.620 -24.881 1.00 90.56 108 LEU A C 1
ATOM 866 O O . LEU A 1 108 ? -5.078 -11.070 -25.552 1.00 90.56 108 LEU A O 1
ATOM 870 N N . LEU A 1 109 ? -7.214 -11.210 -24.836 1.00 91.44 109 LEU A N 1
ATOM 871 C CA . LEU A 1 109 ? -7.691 -9.969 -25.438 1.00 91.44 109 LEU A CA 1
ATOM 872 C C . LEU A 1 109 ? -7.869 -8.936 -24.326 1.00 91.44 109 LEU A C 1
ATOM 874 O O . LEU A 1 109 ? -8.457 -9.238 -23.288 1.00 91.44 109 LEU A O 1
ATOM 878 N N . TYR A 1 110 ? -7.328 -7.739 -24.528 1.00 86.19 110 TYR A N 1
ATOM 879 C CA . TYR A 1 110 ? -7.374 -6.654 -23.554 1.00 86.19 110 TYR A CA 1
ATOM 880 C C . TYR A 1 110 ? -7.854 -5.374 -24.233 1.00 86.19 110 TYR A C 1
ATOM 882 O O . TYR A 1 110 ? -7.319 -4.989 -25.272 1.00 86.19 110 TYR A O 1
ATOM 890 N N . PHE A 1 111 ? -8.835 -4.724 -23.615 1.00 86.75 111 PHE A N 1
ATOM 891 C CA . PHE A 1 111 ? -9.393 -3.445 -24.036 1.00 86.75 111 PHE A CA 1
ATOM 892 C C . PHE A 1 111 ? -9.241 -2.475 -22.853 1.00 86.75 111 PHE A C 1
ATOM 894 O O . PHE A 1 111 ? -9.622 -2.863 -21.743 1.00 86.75 111 PHE A O 1
ATOM 901 N N . PRO A 1 112 ? -8.601 -1.307 -23.043 1.00 78.12 112 PRO A N 1
ATOM 902 C CA . PRO A 1 112 ? -8.382 -0.331 -21.977 1.00 78.12 112 PRO A CA 1
ATOM 903 C C . PRO A 1 112 ? -9.673 0.347 -21.508 1.00 78.12 112 PRO A C 1
ATOM 905 O O . PRO A 1 112 ? -10.617 0.464 -22.322 1.00 78.12 112 PRO A O 1
#

Radius of gyration: 21.61 Å; chains: 1; bounding box: 42×41×56 Å

Organism: NCBI:txid1169539

InterPro domains:
  IPR007863 Peptidase M16, C-terminal [PF05193] (30-109)
  IPR011249 Metalloenzyme, LuxS/M16 peptidase-like [SSF63411] (3-76)
  IPR050626 Peptidase M16 [PTHR43690] (4-112)

pLDDT: mean 91.21, std 6.55, range [60.78, 98.25]

Foldseek 3Di:
DLCLFDPLDCSVDDPVDDCVRQVPDPVVNVVVVVVCCVQQQAPVQDDDDDDDPDDPVVVVVVCCVPPVVGHHPVHDNDDDDPDGRDDPVSPPDDDDDDDDPDDDDDDDDDDD